Protein AF-A0A2W4W5E1-F1 (afdb_monomer)

Sequence (77 aa):
MDNLATSSSSTRVKVDTTLSIVEVEALQHLLKQLTLEECRRLASNDAEAQIFINAAGKLRRQLEAAEELPQMPAYDD

Organism: NCBI:txid47253

Radius of gyration: 18.61 Å; Cα contacts (8 Å, |Δi|>4): 22; chains: 1; bounding box: 40×30×68 Å

Solvent-accessible surface area (backbone atoms only — not comparable to full-atom values): 5003 Å² total; per-residue (Å²): 139,81,83,83,78,77,74,78,72,78,76,81,78,85,83,90,80,90,72,54,72,69,54,47,54,52,50,52,54,52,56,68,69,56,38,74,65,50,29,50,70,74,30,94,44,71,71,52,14,51,49,45,49,53,49,53,55,49,52,52,53,54,52,52,58,60,66,68,55,72,78,73,76,79,78,82,127

Foldseek 3Di:
DDDPPVPPPPPDDDDDDDDDPVRLVVLVVVLVVCDLVNLCVPDPDPVSSVVSVVVSVVVVVVSVVVVPPDDDPPPPD

InterPro domains:
  IPR056123 Protein of unknown function DUF7706 [PF24806] (12-67)

pLDDT: mean 78.43, std 17.67, range [42.91, 96.06]

Nearest PDB structures (foldseek):
  1w0a-assembly1_A  TM=3.248E-01  e=4.843E+00  Homo sapiens

Structure (mmCIF, N/CA/C/O backbone):
data_AF-A0A2W4W5E1-F1
#
_entry.id   AF-A0A2W4W5E1-F1
#
loop_
_atom_site.group_PDB
_atom_site.id
_atom_site.type_symbol
_atom_site.label_atom_id
_atom_site.label_alt_id
_atom_site.label_comp_id
_atom_site.label_asym_id
_atom_site.label_entity_id
_atom_site.label_seq_id
_atom_site.pdbx_PDB_ins_code
_atom_site.Cartn_x
_atom_site.Cartn_y
_atom_site.Cartn_z
_atom_site.occupancy
_atom_site.B_iso_or_equiv
_atom_site.auth_seq_id
_atom_site.auth_comp_id
_atom_site.auth_asym_id
_atom_site.auth_atom_id
_atom_site.pdbx_PDB_model_num
ATOM 1 N N . MET A 1 1 ? 5.868 -23.095 38.385 1.00 42.91 1 MET A N 1
ATOM 2 C CA . MET A 1 1 ? 4.768 -22.795 37.441 1.00 42.91 1 MET A CA 1
ATOM 3 C C . MET A 1 1 ? 5.405 -22.023 36.321 1.00 42.91 1 MET A C 1
ATOM 5 O O . MET A 1 1 ? 5.639 -20.827 36.432 1.00 42.91 1 MET A O 1
ATOM 9 N N . ASP A 1 2 ? 5.827 -22.786 35.332 1.00 43.53 2 ASP A N 1
ATOM 10 C CA . ASP A 1 2 ? 6.815 -22.402 34.350 1.00 43.53 2 ASP A CA 1
ATOM 11 C C . ASP A 1 2 ? 6.129 -21.918 33.075 1.00 43.53 2 ASP A C 1
ATOM 13 O O . ASP A 1 2 ? 5.214 -22.559 32.568 1.00 43.53 2 ASP A O 1
ATOM 17 N N . ASN A 1 3 ? 6.638 -20.793 32.574 1.00 47.91 3 ASN A N 1
ATOM 18 C CA . ASN A 1 3 ? 6.705 -20.404 31.168 1.00 47.91 3 ASN A CA 1
ATOM 19 C C . ASN A 1 3 ? 5.398 -20.333 30.365 1.00 47.91 3 ASN A C 1
ATOM 21 O O . ASN A 1 3 ? 5.042 -21.251 29.632 1.00 47.91 3 ASN A O 1
ATOM 25 N N . LEU A 1 4 ? 4.819 -19.130 30.320 1.00 46.50 4 LEU A N 1
ATOM 26 C CA . LEU A 1 4 ? 4.133 -18.652 29.119 1.00 46.50 4 LEU A CA 1
ATOM 27 C C . LEU A 1 4 ? 4.858 -17.413 28.583 1.00 46.50 4 LEU A C 1
ATOM 29 O O . LEU A 1 4 ? 4.337 -16.301 28.561 1.00 46.50 4 LEU A O 1
ATOM 33 N N . ALA A 1 5 ? 6.108 -17.612 28.159 1.00 50.75 5 ALA A N 1
ATOM 34 C CA . ALA A 1 5 ? 6.700 -16.731 27.167 1.00 50.75 5 ALA A CA 1
ATOM 35 C C . ALA A 1 5 ? 5.926 -16.978 25.870 1.00 50.75 5 ALA A C 1
ATOM 37 O O . ALA A 1 5 ? 6.276 -17.857 25.081 1.00 50.75 5 AL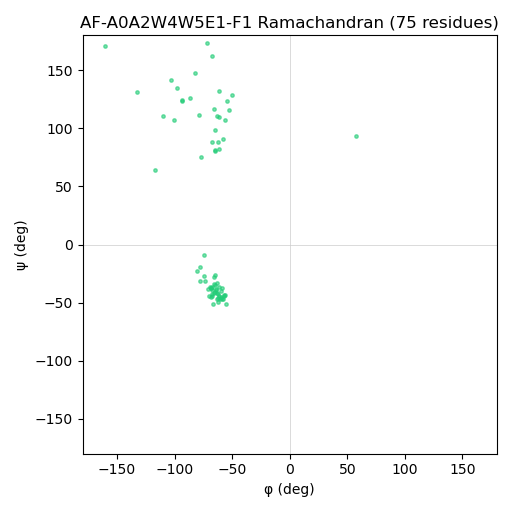A A O 1
ATOM 38 N N . THR A 1 6 ? 4.832 -16.240 25.683 1.00 49.28 6 THR A N 1
ATOM 39 C CA . THR A 1 6 ? 4.145 -16.109 24.402 1.00 49.28 6 THR A CA 1
ATOM 40 C C . THR A 1 6 ? 5.140 -15.472 23.443 1.00 49.28 6 THR A C 1
ATOM 42 O O . THR A 1 6 ? 5.166 -14.260 23.243 1.00 49.28 6 THR A O 1
ATOM 45 N N . SER A 1 7 ? 6.021 -16.298 22.882 1.00 46.34 7 SER A N 1
ATOM 46 C CA . SER A 1 7 ? 6.775 -15.966 21.692 1.00 46.34 7 SER A CA 1
ATOM 47 C C . SER A 1 7 ? 5.737 -15.778 20.600 1.00 46.34 7 SER A C 1
ATOM 49 O O . SER A 1 7 ? 5.383 -16.724 19.897 1.00 46.34 7 SER A O 1
ATOM 51 N N . SER A 1 8 ? 5.214 -14.557 20.465 1.00 49.44 8 SER A N 1
ATOM 52 C CA . SER A 1 8 ? 4.615 -14.120 19.216 1.00 49.44 8 SER A CA 1
ATOM 53 C C . SER A 1 8 ? 5.762 -14.083 18.212 1.00 49.44 8 SER A C 1
ATOM 55 O O . SER A 1 8 ? 6.404 -13.055 17.989 1.00 49.44 8 SER A O 1
ATOM 57 N N . SER A 1 9 ? 6.097 -15.255 17.682 1.00 50.97 9 SER A N 1
ATOM 58 C CA . SER A 1 9 ? 6.911 -15.402 16.494 1.00 50.97 9 SER A CA 1
ATOM 59 C C . SER A 1 9 ? 6.174 -14.634 15.405 1.00 50.97 9 SER A C 1
ATOM 61 O O . SER A 1 9 ? 5.256 -15.150 14.766 1.00 50.97 9 SER A O 1
ATOM 63 N N . SER A 1 10 ? 6.500 -13.348 15.268 1.00 58.03 10 SER A N 1
ATOM 64 C CA . SER A 1 10 ? 6.084 -12.513 14.152 1.00 58.03 10 SER A CA 1
ATOM 65 C C . SER A 1 10 ? 6.760 -13.109 12.930 1.00 58.03 10 SER A C 1
ATOM 67 O O . SER A 1 10 ? 7.842 -12.678 12.530 1.00 58.03 10 SER A O 1
ATOM 69 N N . THR A 1 11 ? 6.154 -14.163 12.395 1.00 74.44 11 THR A N 1
ATOM 70 C CA . THR A 1 11 ? 6.675 -14.911 11.264 1.00 74.44 11 THR A CA 1
ATOM 71 C C . THR A 1 11 ? 6.748 -13.937 10.102 1.00 74.44 11 THR A C 1
ATOM 73 O O . THR A 1 11 ? 5.733 -13.435 9.620 1.00 74.44 11 THR A O 1
ATOM 76 N N . ARG A 1 12 ? 7.971 -13.581 9.709 1.00 70.25 12 ARG A N 1
ATOM 77 C CA . ARG A 1 12 ? 8.197 -12.707 8.563 1.00 70.25 12 A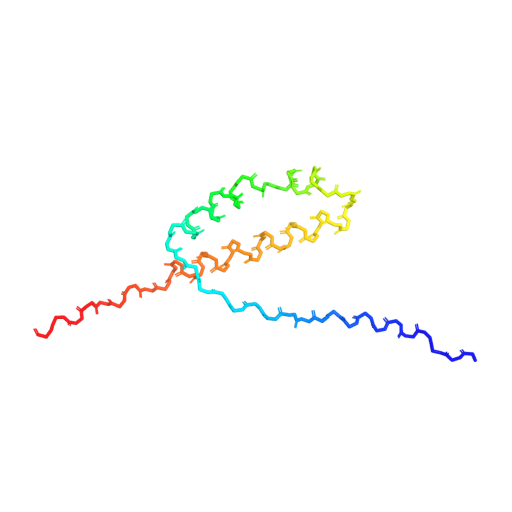RG A CA 1
ATOM 78 C C . ARG A 1 12 ? 8.047 -13.559 7.314 1.00 70.25 12 ARG A C 1
ATOM 80 O O . ARG A 1 12 ? 8.876 -14.424 7.058 1.00 70.25 12 ARG A O 1
ATOM 87 N N . VAL A 1 13 ? 6.988 -13.307 6.558 1.00 74.31 13 VAL A N 1
ATOM 88 C CA . VAL A 1 13 ? 6.758 -13.933 5.256 1.00 74.31 13 VAL A CA 1
ATOM 89 C C . VAL A 1 13 ? 7.319 -13.007 4.182 1.00 74.31 13 VAL A C 1
ATOM 91 O O . VAL A 1 13 ? 6.960 -11.829 4.132 1.00 74.31 13 VAL A O 1
ATOM 94 N N . LYS A 1 14 ? 8.226 -13.523 3.346 1.00 74.06 14 LYS A N 1
ATOM 95 C CA . LYS A 1 14 ? 8.687 -12.833 2.138 1.00 74.06 14 LYS A CA 1
ATOM 96 C C . LYS A 1 14 ? 7.721 -13.174 1.007 1.00 74.06 14 LYS A C 1
ATOM 98 O O . LYS A 1 14 ? 7.472 -14.349 0.758 1.00 74.06 14 LYS A O 1
ATOM 103 N N . VAL A 1 15 ? 7.175 -12.153 0.357 1.00 72.00 15 VAL A N 1
ATOM 104 C CA . VAL A 1 15 ? 6.329 -12.301 -0.831 1.00 72.00 15 VAL A CA 1
ATOM 105 C C . VAL A 1 15 ? 7.132 -11.762 -2.007 1.00 72.00 15 VAL A C 1
ATOM 107 O O . VAL A 1 15 ? 7.415 -10.567 -2.052 1.00 72.00 15 VAL A O 1
ATOM 110 N N . ASP A 1 16 ? 7.546 -12.653 -2.905 1.00 75.00 16 ASP A N 1
ATOM 111 C CA . ASP A 1 16 ? 8.214 -12.305 -4.158 1.00 75.00 16 ASP A CA 1
ATOM 112 C C . ASP A 1 16 ? 7.168 -12.374 -5.280 1.00 75.00 16 ASP A C 1
ATOM 114 O O . ASP A 1 16 ? 6.734 -13.461 -5.659 1.00 75.00 16 ASP A O 1
ATOM 118 N N . THR A 1 17 ? 6.743 -11.213 -5.785 1.00 77.19 17 THR A N 1
ATOM 119 C CA . THR A 1 17 ? 5.751 -11.104 -6.866 1.00 77.19 17 THR A CA 1
ATOM 120 C C . THR A 1 17 ? 6.257 -10.131 -7.922 1.00 77.19 17 THR A C 1
ATOM 122 O O . THR A 1 17 ? 6.655 -9.014 -7.596 1.00 77.19 17 THR A O 1
ATOM 125 N N . THR A 1 18 ? 6.209 -10.539 -9.189 1.00 83.06 18 THR A N 1
ATOM 126 C CA . THR A 1 18 ? 6.408 -9.647 -10.337 1.00 83.06 18 THR A CA 1
ATOM 127 C C . THR A 1 18 ? 5.044 -9.158 -10.803 1.00 83.06 18 THR A C 1
ATOM 129 O O . THR A 1 18 ? 4.174 -9.972 -11.097 1.00 83.06 18 THR A O 1
ATOM 132 N N . LEU A 1 19 ? 4.860 -7.841 -10.844 1.00 83.25 19 LEU A N 1
ATOM 133 C CA . LEU A 1 19 ? 3.648 -7.200 -11.346 1.00 83.25 19 LEU A CA 1
ATOM 134 C C . LEU A 1 19 ? 3.919 -6.644 -12.744 1.00 83.25 19 LEU A C 1
ATOM 136 O O . LEU A 1 19 ? 5.000 -6.117 -13.010 1.00 83.25 19 LEU A O 1
ATOM 140 N N . SER A 1 20 ? 2.935 -6.748 -13.630 1.00 87.75 20 SER A N 1
ATOM 141 C CA . SER A 1 20 ? 2.931 -6.005 -14.888 1.00 87.75 20 SER A CA 1
ATOM 142 C C . SER A 1 20 ? 2.767 -4.502 -14.633 1.00 87.75 20 SER A C 1
ATOM 144 O O . SER A 1 20 ? 2.300 -4.082 -13.575 1.00 87.75 20 SER A O 1
ATOM 146 N N . ILE A 1 21 ? 3.107 -3.677 -15.628 1.00 84.69 21 ILE A N 1
ATOM 147 C CA . ILE A 1 21 ? 2.973 -2.212 -15.540 1.00 84.69 21 ILE A CA 1
ATOM 148 C C . ILE A 1 21 ? 1.525 -1.808 -15.217 1.00 84.69 21 ILE A C 1
ATOM 150 O O . ILE A 1 21 ? 1.300 -0.997 -14.326 1.00 84.69 21 ILE A O 1
ATOM 154 N N . VAL A 1 22 ? 0.536 -2.440 -15.859 1.00 90.12 22 VAL A N 1
ATOM 155 C CA . VAL A 1 22 ? -0.892 -2.155 -15.620 1.00 90.12 22 VAL A CA 1
ATOM 156 C C . VAL A 1 22 ? -1.306 -2.505 -14.186 1.00 90.12 22 VAL A C 1
ATOM 158 O O . VAL A 1 22 ? -2.076 -1.778 -13.561 1.00 90.12 22 VAL A O 1
ATOM 161 N N . GLU A 1 23 ? -0.786 -3.602 -13.631 1.00 90.31 23 GLU A N 1
ATOM 162 C CA . GLU A 1 23 ? -1.051 -3.984 -12.239 1.00 90.31 23 GLU A CA 1
ATOM 163 C C . GLU A 1 23 ? -0.382 -3.028 -11.246 1.00 90.31 23 GLU A C 1
ATOM 165 O O . GLU A 1 23 ? -0.979 -2.704 -10.219 1.00 90.31 23 GLU A O 1
ATOM 170 N N . VAL A 1 24 ? 0.821 -2.537 -11.559 1.00 88.38 24 VAL A N 1
ATOM 171 C CA . VAL A 1 24 ? 1.509 -1.500 -10.776 1.00 88.38 24 VAL A CA 1
ATOM 172 C C . VAL A 1 24 ? 0.695 -0.208 -10.767 1.00 88.38 24 VAL A C 1
ATOM 174 O O . VAL A 1 24 ? 0.419 0.323 -9.692 1.00 88.38 24 VAL A O 1
ATOM 177 N N . GLU A 1 25 ? 0.244 0.265 -11.928 1.00 88.75 25 GLU A N 1
ATOM 178 C CA . GLU A 1 25 ? -0.584 1.471 -12.051 1.00 88.75 25 GLU A CA 1
ATOM 179 C C . GLU A 1 25 ? -1.902 1.339 -11.276 1.00 88.75 25 GLU A C 1
ATOM 181 O O . GLU A 1 25 ? -2.284 2.234 -10.514 1.00 88.75 25 GLU A O 1
ATOM 186 N N . ALA A 1 26 ? -2.580 0.195 -11.409 1.00 91.88 26 ALA A N 1
ATOM 187 C CA . ALA A 1 26 ? -3.803 -0.093 -10.669 1.00 91.88 26 ALA A CA 1
ATOM 188 C C . ALA A 1 26 ? -3.554 -0.111 -9.153 1.00 91.88 26 ALA A C 1
ATOM 190 O O . ALA A 1 26 ? -4.309 0.495 -8.386 1.00 91.88 26 ALA A O 1
ATOM 191 N N . LEU A 1 27 ? -2.471 -0.752 -8.707 1.00 91.06 27 LEU A N 1
ATOM 192 C CA . LEU A 1 27 ? -2.105 -0.824 -7.296 1.00 91.06 27 LEU A CA 1
ATOM 193 C C . LEU A 1 27 ? -1.753 0.556 -6.730 1.00 91.06 27 LEU A C 1
ATOM 195 O O . LEU A 1 27 ? -2.187 0.895 -5.629 1.00 91.06 27 LEU A O 1
ATOM 199 N N . GLN A 1 28 ? -1.026 1.384 -7.479 1.00 89.69 28 GLN A N 1
ATOM 200 C CA . GLN A 1 28 ? -0.753 2.765 -7.090 1.00 89.69 28 GLN A CA 1
ATOM 201 C C . GLN A 1 28 ? -2.032 3.588 -6.974 1.00 89.69 28 GLN A C 1
ATOM 203 O O . GLN A 1 28 ? -2.187 4.348 -6.015 1.00 89.69 28 GLN A O 1
ATOM 208 N N . HIS A 1 29 ? -2.961 3.439 -7.921 1.00 91.62 29 HIS A N 1
ATOM 209 C CA . HIS A 1 29 ? -4.241 4.134 -7.867 1.00 91.62 29 HIS A CA 1
ATOM 210 C C . HIS A 1 29 ? -5.031 3.741 -6.611 1.00 91.62 29 HIS A C 1
ATOM 212 O O . HIS A 1 29 ? -5.476 4.615 -5.864 1.00 91.62 29 HIS A O 1
ATOM 218 N N . LEU A 1 30 ? -5.125 2.441 -6.318 1.00 92.25 30 LEU A N 1
ATOM 219 C CA . LEU A 1 30 ? -5.769 1.929 -5.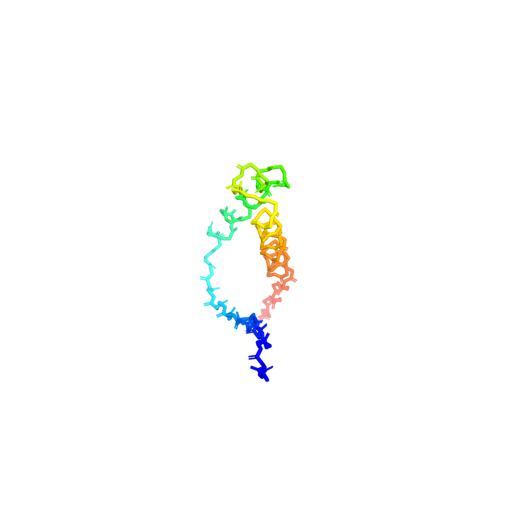106 1.00 92.25 30 LEU A CA 1
ATOM 220 C C . LEU A 1 30 ? -5.092 2.453 -3.833 1.00 92.25 30 LEU A C 1
ATOM 222 O O . LEU A 1 30 ? -5.762 2.942 -2.923 1.00 92.25 30 LEU A O 1
ATOM 226 N N . LEU A 1 31 ? -3.759 2.415 -3.772 1.00 91.88 31 LEU A N 1
ATOM 227 C CA . LEU A 1 31 ? -3.006 2.903 -2.619 1.00 91.88 31 LEU A CA 1
ATOM 228 C C . LEU A 1 31 ? -3.130 4.416 -2.427 1.00 91.88 31 LEU A C 1
ATOM 230 O O . LEU A 1 31 ? -3.027 4.863 -1.288 1.00 91.88 31 LEU A O 1
ATOM 234 N N . LYS A 1 32 ? -3.356 5.213 -3.478 1.00 89.06 32 LYS A N 1
ATOM 235 C CA . LYS A 1 32 ? -3.638 6.655 -3.350 1.00 89.06 32 LYS A CA 1
ATOM 236 C C . LYS A 1 32 ? -5.002 6.916 -2.707 1.00 89.06 32 LYS A C 1
ATOM 238 O O . LYS A 1 32 ? -5.113 7.828 -1.895 1.00 89.06 32 LYS A O 1
ATOM 243 N N . GLN A 1 33 ? -6.006 6.099 -3.026 1.00 90.31 33 GLN A N 1
ATOM 244 C CA . GLN A 1 33 ? -7.346 6.199 -2.432 1.00 90.31 33 GLN A CA 1
ATOM 245 C C . GLN A 1 33 ? -7.390 5.687 -0.985 1.00 90.31 33 GLN A C 1
ATOM 247 O O . GLN A 1 33 ? -8.201 6.146 -0.185 1.00 90.31 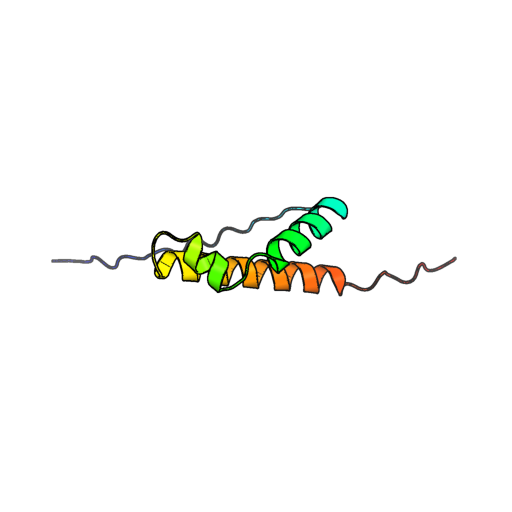33 GLN A O 1
ATOM 252 N N . LEU A 1 34 ? -6.499 4.759 -0.620 1.00 92.69 34 LEU A N 1
ATOM 253 C CA . LEU A 1 34 ? -6.446 4.167 0.715 1.00 92.69 34 LEU A CA 1
ATOM 254 C C . LEU A 1 34 ? -5.797 5.113 1.748 1.00 92.69 34 LEU A C 1
ATOM 256 O O . LEU A 1 34 ? -4.641 4.950 2.150 1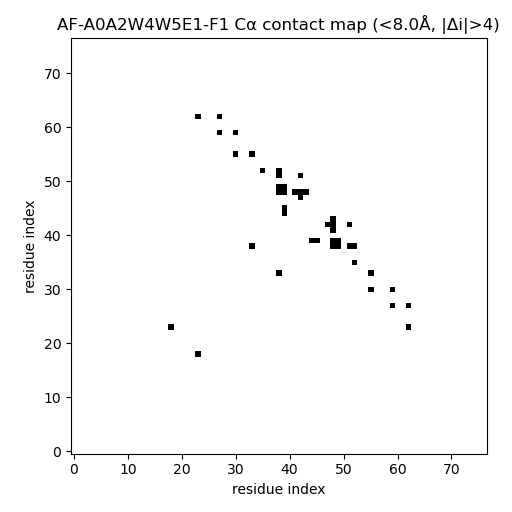.00 92.69 34 LEU A O 1
ATOM 260 N N . THR A 1 35 ? -6.531 6.139 2.172 1.00 89.88 35 THR A N 1
ATOM 261 C CA . THR A 1 35 ? -6.086 7.110 3.186 1.00 89.88 35 THR A CA 1
ATOM 262 C C . THR A 1 35 ? -6.042 6.506 4.600 1.00 89.88 35 THR A C 1
ATOM 264 O O . THR A 1 35 ? -6.472 5.376 4.835 1.00 89.88 35 THR A O 1
ATOM 267 N N . LEU A 1 36 ? -5.523 7.267 5.575 1.00 89.50 36 LEU A N 1
ATOM 268 C CA . LEU A 1 36 ? -5.566 6.879 6.995 1.00 89.50 36 LEU A CA 1
ATOM 269 C C . LEU A 1 36 ? -7.004 6.682 7.491 1.00 89.50 36 LEU A C 1
ATOM 271 O O . LEU A 1 36 ? -7.264 5.786 8.290 1.00 89.50 36 LEU A O 1
ATOM 275 N N . GLU A 1 37 ? -7.922 7.524 7.021 1.00 92.00 37 GLU A N 1
ATOM 276 C CA . GLU A 1 37 ? -9.340 7.459 7.363 1.00 92.00 37 GLU A CA 1
ATOM 277 C C . GLU A 1 37 ? -9.985 6.202 6.780 1.00 92.00 37 GLU A C 1
ATOM 279 O O . GLU A 1 37 ? -10.648 5.465 7.505 1.00 92.00 37 GLU A O 1
ATOM 284 N N . GLU A 1 38 ? -9.688 5.880 5.521 1.00 94.38 38 GLU A N 1
ATOM 285 C CA . GLU A 1 38 ? -10.171 4.651 4.892 1.00 94.38 38 GLU A CA 1
ATOM 286 C C . GLU A 1 38 ? -9.625 3.391 5.568 1.00 94.38 38 GLU A C 1
ATOM 288 O O . GLU A 1 38 ? -10.372 2.443 5.802 1.00 94.38 38 GLU A O 1
ATOM 293 N N . CYS A 1 39 ? -8.355 3.392 5.985 1.00 93.81 39 CYS A N 1
ATOM 294 C CA . CYS A 1 39 ? -7.799 2.282 6.763 1.00 93.81 39 CYS A CA 1
ATOM 295 C C . CYS A 1 39 ? -8.549 2.070 8.086 1.00 93.81 39 CYS A C 1
ATOM 297 O O . CYS A 1 39 ? -8.779 0.930 8.481 1.00 93.81 39 CYS A O 1
ATOM 299 N N . ARG A 1 40 ? -8.936 3.155 8.769 1.00 93.62 40 ARG A N 1
ATOM 300 C CA . ARG A 1 40 ? -9.721 3.080 10.011 1.00 93.62 40 ARG A CA 1
ATOM 301 C C . ARG A 1 40 ? -11.155 2.633 9.753 1.00 93.62 40 ARG A C 1
ATOM 303 O O . ARG A 1 40 ? -11.684 1.862 10.539 1.00 93.62 40 ARG A O 1
ATOM 310 N N . ARG A 1 41 ? -11.764 3.084 8.653 1.00 96.06 41 ARG A N 1
ATOM 311 C CA . ARG A 1 41 ? -13.133 2.722 8.259 1.00 96.06 41 ARG A CA 1
ATOM 312 C C . ARG A 1 41 ? -13.264 1.247 7.877 1.00 96.06 41 ARG A C 1
ATOM 314 O O . ARG A 1 41 ? -14.299 0.645 8.143 1.00 96.06 41 ARG A O 1
ATOM 321 N N . LEU A 1 42 ? -12.246 0.685 7.225 1.00 94.62 42 LEU A N 1
ATOM 322 C CA . LEU A 1 42 ? -12.228 -0.714 6.785 1.00 94.62 42 LEU A CA 1
ATOM 323 C C . LEU A 1 42 ? -11.863 -1.696 7.901 1.00 94.62 42 LEU A C 1
ATOM 325 O O . LEU A 1 42 ? -12.175 -2.879 7.793 1.00 94.62 42 LEU A O 1
ATOM 329 N N . ALA A 1 43 ? -11.175 -1.230 8.939 1.00 95.69 43 ALA A N 1
ATOM 330 C CA . ALA A 1 43 ? -10.755 -2.067 10.048 1.00 95.69 43 ALA A CA 1
ATOM 331 C C . ALA A 1 43 ? -11.873 -2.261 11.078 1.00 95.69 43 ALA A C 1
ATOM 333 O O . ALA A 1 43 ? -12.661 -1.364 11.365 1.00 95.69 43 ALA A O 1
ATOM 334 N N . SER A 1 44 ? -11.882 -3.431 11.705 1.00 95.38 44 SER A N 1
ATOM 335 C CA . SER A 1 44 ? -12.804 -3.787 12.785 1.00 95.38 44 SER A CA 1
ATOM 336 C C . SER A 1 44 ? -12.388 -3.174 14.128 1.00 95.38 44 SER A C 1
ATOM 338 O O . SER A 1 44 ? -13.188 -3.120 15.060 1.00 95.38 44 SER A O 1
ATOM 340 N N . ASN A 1 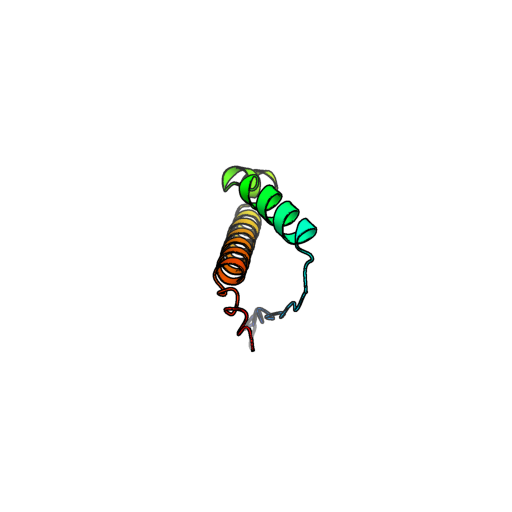45 ? -11.118 -2.774 14.263 1.00 95.38 45 ASN A N 1
ATOM 341 C CA . ASN A 1 45 ? -10.545 -2.149 15.456 1.00 95.38 45 ASN A CA 1
ATOM 342 C C . ASN A 1 45 ? -9.246 -1.383 15.132 1.00 95.38 45 ASN A C 1
ATOM 344 O O . ASN A 1 45 ? -8.668 -1.526 14.054 1.00 95.38 45 ASN A O 1
ATOM 348 N N . ASP A 1 46 ? -8.749 -0.614 16.104 1.00 93.38 46 ASP A N 1
ATOM 349 C CA . ASP A 1 46 ? -7.552 0.225 15.947 1.00 93.38 46 ASP A CA 1
ATOM 350 C C . ASP A 1 46 ? -6.267 -0.570 15.669 1.00 93.38 46 ASP A C 1
ATOM 352 O O . ASP A 1 46 ? -5.391 -0.100 14.940 1.00 93.38 46 ASP A O 1
ATOM 356 N N . ALA A 1 47 ? -6.141 -1.782 16.217 1.00 94.31 47 ALA A N 1
ATOM 357 C CA . ALA A 1 47 ? -4.968 -2.620 15.980 1.00 94.31 47 ALA A CA 1
ATOM 358 C C . ALA A 1 47 ? -4.915 -3.092 14.518 1.00 94.31 47 ALA A C 1
ATOM 360 O O . ALA A 1 47 ? -3.863 -3.030 13.880 1.00 94.31 47 ALA A O 1
ATOM 361 N N . GLU A 1 48 ? -6.057 -3.499 13.965 1.00 94.69 48 GLU A N 1
ATOM 362 C CA . GLU A 1 48 ? -6.204 -3.855 12.554 1.00 94.69 48 GLU A CA 1
ATOM 363 C C . GLU A 1 48 ? -6.006 -2.637 11.640 1.00 94.69 48 GLU A C 1
ATOM 365 O O . GLU A 1 48 ? -5.260 -2.718 10.662 1.00 94.69 48 GLU A O 1
ATOM 370 N N . ALA A 1 49 ? -6.550 -1.473 12.010 1.00 94.44 49 ALA A N 1
ATOM 371 C CA . ALA A 1 49 ? -6.327 -0.229 11.274 1.00 94.44 49 ALA A CA 1
ATOM 372 C C . ALA A 1 49 ? -4.831 0.096 11.179 1.00 94.44 49 ALA A C 1
ATOM 374 O O . ALA A 1 49 ? -4.325 0.447 10.111 1.00 94.44 49 ALA A O 1
ATOM 375 N N . GLN A 1 50 ? -4.092 -0.075 12.278 1.00 93.19 50 GLN A N 1
ATOM 376 C CA . GLN A 1 50 ? -2.654 0.162 12.296 1.00 93.19 50 GLN A CA 1
ATOM 377 C C . GLN A 1 50 ? -1.889 -0.835 11.413 1.00 93.19 50 GLN A C 1
ATOM 379 O O . GLN A 1 50 ? -0.901 -0.454 10.778 1.00 93.19 50 GLN A O 1
ATOM 384 N N . ILE A 1 51 ? -2.344 -2.090 11.320 1.00 94.06 51 ILE A N 1
ATOM 385 C CA . ILE A 1 51 ? -1.790 -3.078 10.384 1.00 94.06 51 ILE A CA 1
ATOM 386 C C . ILE A 1 51 ? -2.006 -2.614 8.939 1.00 94.06 51 ILE A C 1
ATOM 388 O O . ILE A 1 51 ? -1.044 -2.610 8.169 1.00 94.06 51 ILE A O 1
ATOM 392 N N . PHE A 1 52 ? -3.213 -2.164 8.581 1.00 94.44 52 PHE A N 1
ATOM 393 C CA . PHE A 1 52 ? -3.526 -1.681 7.229 1.00 94.44 52 PHE A CA 1
ATOM 394 C C . PHE A 1 52 ? -2.691 -0.457 6.851 1.00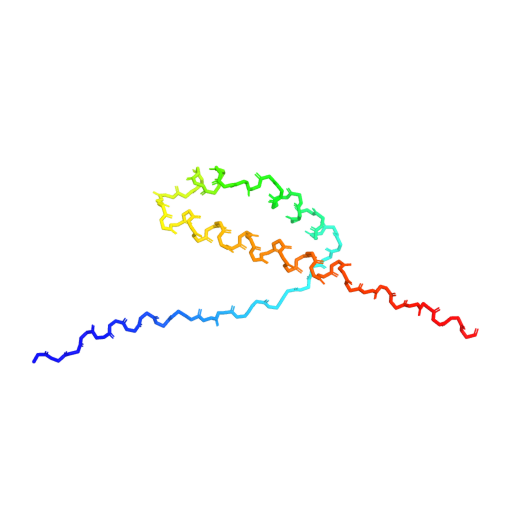 94.44 52 PHE A C 1
ATOM 396 O O . PHE A 1 52 ? -2.064 -0.446 5.792 1.00 94.44 52 PHE A O 1
ATOM 403 N N . ILE A 1 53 ? -2.589 0.526 7.751 1.00 93.62 53 ILE A N 1
ATOM 404 C CA . ILE A 1 53 ? -1.764 1.728 7.560 1.00 93.62 53 ILE A CA 1
ATOM 405 C C . ILE A 1 53 ? -0.301 1.340 7.317 1.00 93.62 53 ILE A C 1
ATOM 407 O O . ILE A 1 53 ? 0.341 1.823 6.380 1.00 93.62 53 ILE A O 1
ATOM 411 N N . ASN A 1 54 ? 0.233 0.435 8.140 1.00 93.38 54 ASN A N 1
ATOM 412 C CA . ASN A 1 54 ? 1.620 -0.005 8.034 1.00 93.38 54 ASN A CA 1
ATOM 413 C C . ASN A 1 54 ? 1.878 -0.801 6.746 1.00 93.38 54 ASN A C 1
ATOM 415 O O . ASN A 1 54 ? 2.937 -0.641 6.135 1.00 93.38 54 ASN A O 1
ATOM 419 N N . ALA A 1 55 ? 0.940 -1.657 6.336 1.00 92.38 55 ALA A N 1
ATOM 420 C CA . ALA A 1 55 ? 1.033 -2.435 5.106 1.00 92.38 55 ALA A CA 1
ATOM 421 C C . ALA A 1 55 ? 0.970 -1.527 3.870 1.00 92.38 55 ALA A C 1
ATOM 423 O O . ALA A 1 55 ? 1.884 -1.562 3.047 1.00 92.38 55 ALA A O 1
ATOM 424 N N . ALA A 1 56 ? -0.028 -0.644 3.792 1.00 93.19 56 ALA A N 1
ATOM 425 C CA . ALA A 1 56 ? -0.172 0.323 2.708 1.00 93.19 56 ALA A CA 1
ATOM 426 C C . ALA A 1 56 ? 1.070 1.219 2.581 1.00 93.19 56 ALA A C 1
ATOM 428 O O . ALA A 1 56 ? 1.596 1.408 1.486 1.00 93.19 56 ALA A O 1
ATOM 429 N N . GLY A 1 57 ? 1.604 1.710 3.706 1.00 91.88 57 GLY A N 1
ATOM 430 C CA . GLY A 1 57 ? 2.822 2.522 3.716 1.00 91.88 57 GLY A CA 1
ATOM 431 C C . GLY A 1 57 ? 4.072 1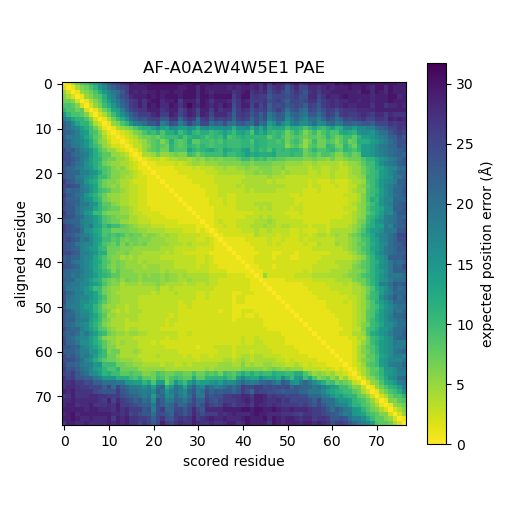.770 3.247 1.00 91.88 57 GLY A C 1
ATOM 432 O O . GLY A 1 57 ? 4.935 2.360 2.603 1.00 91.88 57 GLY A O 1
ATOM 433 N N . LYS A 1 58 ? 4.190 0.468 3.542 1.00 90.56 58 LYS A N 1
ATOM 434 C CA . LYS A 1 58 ? 5.283 -0.364 3.010 1.00 90.56 58 LYS A CA 1
ATOM 435 C C . LYS A 1 58 ? 5.150 -0.568 1.503 1.00 90.56 58 LYS A C 1
ATOM 437 O O . LYS A 1 58 ? 6.147 -0.403 0.810 1.00 90.56 58 LYS A O 1
ATOM 442 N N . LEU A 1 59 ? 3.946 -0.872 1.018 1.00 90.19 59 LEU A N 1
ATOM 443 C CA . LEU A 1 59 ? 3.691 -1.090 -0.407 1.00 90.19 59 LEU A CA 1
ATOM 444 C C . LEU A 1 59 ? 3.961 0.171 -1.234 1.00 90.19 59 LEU A C 1
ATOM 446 O O . LEU A 1 59 ? 4.621 0.077 -2.261 1.00 90.19 59 LEU A O 1
ATOM 450 N N . ARG A 1 60 ? 3.551 1.356 -0.756 1.00 90.75 60 ARG A N 1
ATOM 451 C CA . ARG A 1 60 ? 3.869 2.635 -1.423 1.00 90.75 60 ARG A CA 1
ATOM 452 C C . ARG A 1 60 ? 5.373 2.820 -1.620 1.00 90.75 60 ARG A C 1
ATOM 454 O O . ARG A 1 60 ? 5.811 3.008 -2.745 1.00 90.75 60 ARG A O 1
ATOM 461 N N . ARG A 1 61 ? 6.163 2.654 -0.552 1.00 89.06 61 ARG A N 1
ATOM 462 C CA . ARG A 1 61 ? 7.631 2.775 -0.622 1.00 89.06 61 ARG A CA 1
ATOM 463 C C . ARG A 1 61 ? 8.272 1.753 -1.558 1.00 89.06 61 ARG A C 1
ATOM 465 O O . ARG A 1 61 ? 9.266 2.060 -2.198 1.00 89.06 61 ARG A O 1
ATOM 472 N N . GLN A 1 62 ? 7.745 0.529 -1.607 1.00 86.31 62 GLN A N 1
ATOM 473 C CA . GLN A 1 62 ? 8.259 -0.503 -2.510 1.00 86.31 62 GLN A CA 1
ATOM 474 C C . GLN A 1 62 ? 7.973 -0.177 -3.977 1.00 86.31 62 GLN A C 1
ATOM 476 O O . GLN A 1 62 ? 8.826 -0.437 -4.818 1.00 86.31 62 GLN A O 1
ATOM 481 N N . LEU A 1 63 ? 6.805 0.399 -4.274 1.00 85.19 63 LEU A N 1
ATOM 482 C CA . LEU A 1 63 ? 6.455 0.831 -5.626 1.00 85.19 63 LEU A CA 1
ATOM 483 C C . LEU A 1 63 ? 7.282 2.047 -6.055 1.00 85.19 63 LEU A C 1
ATOM 485 O O . LEU A 1 63 ? 7.836 2.025 -7.144 1.00 85.19 63 LEU A O 1
ATOM 489 N N . GLU A 1 64 ? 7.440 3.048 -5.184 1.00 83.69 64 GLU A N 1
ATOM 490 C CA . GLU A 1 64 ? 8.295 4.220 -5.441 1.00 83.69 64 GLU A CA 1
ATOM 491 C C . GLU A 1 64 ? 9.753 3.803 -5.699 1.00 83.69 64 GLU A C 1
ATOM 493 O O . GLU A 1 64 ? 10.349 4.198 -6.696 1.00 83.69 64 GLU A O 1
ATOM 498 N N . ALA A 1 65 ? 10.313 2.916 -4.869 1.00 80.44 65 ALA A N 1
ATOM 499 C CA . ALA A 1 65 ? 11.674 2.409 -5.060 1.00 80.44 65 ALA A CA 1
ATOM 500 C C . ALA A 1 65 ? 11.843 1.574 -6.346 1.00 80.44 65 ALA A C 1
ATOM 502 O O . ALA A 1 65 ? 12.951 1.476 -6.871 1.00 80.44 65 ALA A O 1
ATOM 503 N N . ALA A 1 66 ? 10.770 0.947 -6.841 1.00 71.88 66 ALA A N 1
ATOM 504 C CA . ALA A 1 66 ? 10.789 0.220 -8.108 1.00 71.88 66 ALA A CA 1
ATOM 505 C C . ALA A 1 66 ? 10.724 1.163 -9.323 1.00 71.88 66 ALA A C 1
ATOM 507 O O . ALA A 1 66 ? 11.311 0.844 -10.354 1.00 71.88 66 ALA A O 1
ATOM 508 N N . GLU A 1 67 ? 10.060 2.318 -9.201 1.00 64.31 67 GLU A N 1
ATOM 509 C CA . GLU A 1 67 ? 10.047 3.370 -10.229 1.00 64.31 67 GLU A CA 1
ATOM 510 C C . GLU A 1 67 ? 11.369 4.150 -10.304 1.00 64.31 67 GLU A C 1
ATOM 512 O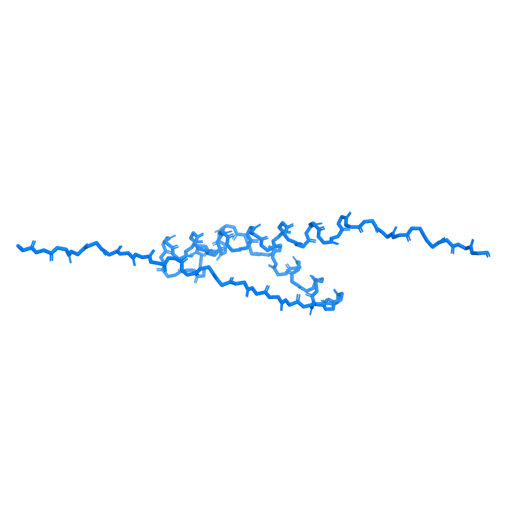 O . GLU A 1 67 ? 11.759 4.585 -11.385 1.00 64.31 67 GLU A O 1
ATOM 517 N N . GLU A 1 68 ? 12.080 4.306 -9.182 1.00 59.47 68 GLU A N 1
ATOM 518 C CA . GLU A 1 68 ? 13.373 5.007 -9.119 1.00 59.47 68 GLU A CA 1
ATOM 519 C C . GLU A 1 68 ? 14.556 4.213 -9.704 1.00 59.47 68 GLU A C 1
ATOM 521 O O . GLU A 1 68 ? 15.645 4.770 -9.865 1.00 59.47 68 GLU A O 1
ATOM 526 N N . LEU A 1 69 ? 14.383 2.928 -10.045 1.00 52.50 69 LEU A N 1
ATOM 527 C CA . LEU A 1 69 ? 15.435 2.166 -10.720 1.00 52.50 69 LEU A CA 1
ATOM 528 C C . LEU A 1 69 ? 15.675 2.764 -12.119 1.00 52.50 69 LEU A C 1
ATOM 530 O O . LEU A 1 69 ? 14.774 2.737 -12.960 1.00 52.50 69 LEU A O 1
ATOM 534 N N . PRO A 1 70 ? 16.877 3.308 -12.393 1.00 50.53 70 PRO A N 1
ATOM 535 C CA . PRO A 1 70 ? 17.145 4.013 -13.635 1.00 50.53 70 PRO A CA 1
ATOM 536 C C . PRO A 1 70 ? 16.969 3.056 -14.809 1.00 50.53 70 PRO A C 1
ATOM 538 O O . PRO A 1 70 ? 17.515 1.949 -14.807 1.00 50.53 70 PRO A O 1
ATOM 541 N N . GLN A 1 71 ? 16.240 3.502 -15.835 1.00 53.12 71 GLN A N 1
ATOM 542 C CA . GLN A 1 71 ? 16.335 2.879 -17.148 1.00 53.12 71 GLN A CA 1
ATOM 543 C C . GLN A 1 71 ? 17.819 2.861 -17.515 1.00 53.12 71 GLN A C 1
ATOM 545 O O . GLN A 1 71 ? 18.444 3.921 -17.598 1.00 53.12 71 GLN A O 1
ATOM 550 N N . MET A 1 72 ? 18.405 1.664 -17.648 1.00 50.81 72 MET A N 1
ATOM 551 C CA . MET A 1 72 ? 19.757 1.544 -18.185 1.00 50.81 72 MET A CA 1
ATOM 552 C C . MET A 1 72 ? 19.784 2.343 -19.489 1.00 50.81 72 MET A C 1
ATOM 554 O O . MET A 1 72 ? 18.895 2.123 -20.318 1.00 50.81 72 MET A O 1
ATOM 558 N N . PRO A 1 73 ? 20.745 3.266 -19.684 1.00 51.50 73 PRO A N 1
ATOM 559 C CA . PRO A 1 73 ? 20.926 3.848 -20.998 1.00 51.50 73 PRO A CA 1
ATOM 560 C C . PRO A 1 73 ? 21.116 2.673 -21.951 1.00 51.50 73 PRO A C 1
ATOM 562 O O . PRO A 1 73 ? 21.963 1.810 -21.703 1.00 51.50 73 PRO A O 1
ATOM 565 N N . ALA A 1 74 ? 20.269 2.594 -22.977 1.00 51.44 74 ALA A N 1
ATOM 566 C CA . ALA A 1 74 ? 20.534 1.708 -24.090 1.00 51.44 74 ALA A CA 1
ATOM 567 C C . ALA A 1 74 ? 21.916 2.118 -24.601 1.00 51.44 74 ALA A C 1
ATOM 569 O O . ALA A 1 74 ? 22.092 3.227 -25.104 1.00 51.44 74 ALA A O 1
ATOM 570 N N . TYR A 1 75 ? 22.921 1.286 -24.339 1.00 52.50 75 TYR A N 1
ATOM 571 C CA . TYR A 1 75 ? 24.166 1.379 -25.072 1.00 52.50 75 TYR A CA 1
ATOM 572 C C . TYR A 1 75 ? 23.785 1.016 -26.509 1.00 52.50 75 TYR A C 1
ATOM 574 O O . TYR A 1 75 ? 23.553 -0.155 -26.802 1.00 52.50 75 TYR A O 1
ATOM 582 N N . ASP A 1 76 ? 23.592 2.039 -27.345 1.00 57.16 76 ASP A N 1
ATOM 583 C CA . ASP A 1 76 ? 23.662 1.892 -28.795 1.00 57.16 76 ASP A CA 1
ATOM 584 C C . ASP A 1 76 ? 25.110 1.482 -29.102 1.00 57.16 76 ASP A C 1
ATOM 586 O O . ASP A 1 76 ? 26.037 2.261 -28.855 1.00 57.16 76 ASP A O 1
ATOM 590 N N . ASP A 1 77 ? 25.286 0.232 -29.536 1.00 54.38 77 ASP A N 1
ATOM 591 C CA . ASP A 1 77 ? 26.506 -0.249 -30.201 1.00 54.38 77 ASP A CA 1
ATOM 592 C C . ASP A 1 77 ? 26.733 0.499 -31.529 1.00 54.38 77 ASP A C 1
ATOM 594 O O . ASP A 1 77 ? 25.746 0.710 -32.278 1.00 54.38 77 ASP A O 1
#

Secondary structure (DSSP, 8-state):
-----------------PPPHHHHHHHHHHHHH--HHHHHHH-SSHHHHHHHHHHHHHHHHHHHHHHSS--------

Mean predicted aligned error: 11.06 Å